Protein AF-X1EUZ0-F1 (afdb_monomer)

Structure (mmCIF, N/CA/C/O backbone):
data_AF-X1EUZ0-F1
#
_entry.id   AF-X1EUZ0-F1
#
loop_
_atom_site.group_PDB
_atom_site.id
_atom_site.type_symbol
_atom_site.label_atom_id
_atom_site.label_alt_id
_atom_site.label_comp_id
_atom_site.label_asym_id
_atom_site.label_entity_id
_atom_site.label_seq_id
_atom_site.pdbx_PDB_ins_code
_atom_site.Cartn_x
_atom_site.Cartn_y
_atom_site.Cartn_z
_atom_site.occupancy
_atom_site.B_iso_or_equiv
_atom_site.auth_seq_id
_atom_site.auth_comp_id
_atom_site.auth_asym_id
_atom_site.auth_atom_id
_atom_site.pdbx_PDB_model_num
ATOM 1 N N . MET A 1 1 ? 13.059 8.286 -13.425 1.00 65.38 1 MET A N 1
ATOM 2 C CA . MET A 1 1 ? 13.993 7.715 -14.432 1.00 65.38 1 MET A CA 1
ATOM 3 C C . MET A 1 1 ? 13.154 6.991 -15.482 1.00 65.38 1 MET A C 1
ATOM 5 O O . MET A 1 1 ? 12.113 6.478 -15.102 1.00 65.38 1 MET A O 1
ATOM 9 N N . PHE A 1 2 ? 13.537 6.974 -16.763 1.00 78.00 2 PHE A N 1
ATOM 10 C CA . PHE A 1 2 ? 12.752 6.352 -17.847 1.00 78.00 2 PHE A CA 1
ATOM 11 C C . PHE A 1 2 ? 13.584 5.292 -18.583 1.00 78.00 2 PHE A C 1
ATOM 13 O O . PHE A 1 2 ? 14.8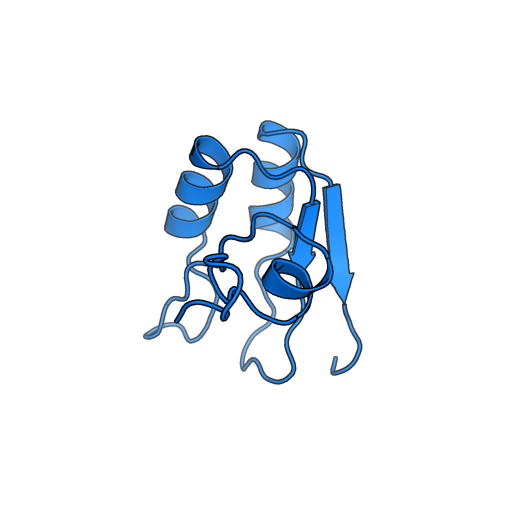00 5.443 -18.715 1.00 78.00 2 PHE A O 1
ATOM 20 N N . ALA A 1 3 ? 12.949 4.212 -19.041 1.00 76.00 3 ALA A N 1
ATOM 21 C CA . ALA A 1 3 ? 13.586 3.176 -19.851 1.00 76.00 3 ALA A CA 1
ATOM 22 C C . ALA A 1 3 ? 13.826 3.661 -21.289 1.00 76.00 3 ALA A C 1
ATOM 24 O O . ALA A 1 3 ? 13.211 4.625 -21.740 1.00 76.00 3 ALA A O 1
ATOM 25 N N . LYS A 1 4 ? 14.659 2.946 -22.064 1.00 74.19 4 LYS A N 1
ATOM 26 C CA . LYS A 1 4 ? 14.840 3.233 -23.506 1.00 74.19 4 LYS A CA 1
ATOM 27 C C . LYS A 1 4 ? 13.530 3.168 -24.305 1.00 74.19 4 LYS A C 1
ATOM 29 O O . LYS A 1 4 ? 13.442 3.782 -25.358 1.00 74.19 4 LYS A O 1
ATOM 34 N N . SER A 1 5 ? 12.532 2.440 -23.803 1.00 75.38 5 SER A N 1
ATOM 35 C CA . SER A 1 5 ? 11.181 2.369 -24.365 1.00 75.38 5 SER A CA 1
ATOM 36 C C . SER A 1 5 ? 10.319 3.609 -24.088 1.00 75.38 5 SER A C 1
ATOM 38 O O . SER A 1 5 ? 9.215 3.687 -24.610 1.00 75.38 5 SER A O 1
ATOM 40 N N . GLY A 1 6 ? 10.777 4.554 -23.258 1.00 79.25 6 GLY A N 1
ATOM 41 C CA . GLY A 1 6 ? 10.015 5.737 -22.843 1.00 79.25 6 GLY A CA 1
ATOM 42 C C . GLY A 1 6 ? 9.118 5.527 -21.617 1.00 79.25 6 GLY A C 1
ATOM 43 O O . GLY A 1 6 ? 8.565 6.496 -21.111 1.00 79.25 6 GLY A O 1
ATOM 44 N N . MET A 1 7 ? 9.002 4.300 -21.092 1.00 77.00 7 MET A N 1
ATOM 45 C CA . MET A 1 7 ? 8.225 4.022 -19.874 1.00 77.00 7 MET A CA 1
ATOM 46 C C . MET A 1 7 ? 8.944 4.490 -18.606 1.00 77.00 7 MET A C 1
ATOM 48 O O . MET A 1 7 ? 10.166 4.348 -18.488 1.00 77.00 7 MET A O 1
ATOM 52 N N . GLN A 1 8 ? 8.186 5.007 -17.636 1.00 80.25 8 GLN A N 1
ATOM 53 C CA . GLN A 1 8 ? 8.721 5.389 -16.331 1.00 80.25 8 GLN A CA 1
ATOM 54 C C . GLN A 1 8 ? 9.206 4.159 -15.554 1.00 80.25 8 GLN A C 1
ATOM 56 O O . GLN A 1 8 ? 8.590 3.091 -15.567 1.00 80.25 8 GLN A O 1
ATOM 61 N N . ILE A 1 9 ? 10.352 4.305 -14.890 1.00 76.00 9 ILE A N 1
ATOM 62 C CA . ILE A 1 9 ? 10.939 3.262 -14.056 1.00 76.00 9 ILE A CA 1
ATOM 63 C C . ILE A 1 9 ? 10.370 3.358 -12.646 1.00 76.00 9 ILE A C 1
ATOM 65 O O . ILE A 1 9 ? 10.940 4.034 -11.795 1.00 76.00 9 ILE A O 1
ATOM 69 N N . ASN A 1 10 ? 9.266 2.640 -12.426 1.00 82.31 10 ASN A N 1
ATOM 70 C CA . ASN A 1 10 ? 8.639 2.421 -11.118 1.00 82.31 10 ASN A CA 1
ATOM 71 C C . ASN A 1 10 ? 8.957 0.994 -10.625 1.00 82.31 10 ASN A C 1
ATOM 73 O O . ASN A 1 10 ? 8.083 0.183 -10.328 1.00 82.31 10 ASN A O 1
ATOM 77 N N . GLY A 1 11 ? 10.246 0.646 -10.623 1.00 82.31 11 GLY A N 1
ATOM 78 C CA . GLY A 1 11 ? 10.721 -0.709 -10.333 1.00 82.31 11 GLY A CA 1
ATOM 79 C C . GLY A 1 11 ? 10.496 -1.707 -11.477 1.00 82.31 11 GLY A C 1
ATOM 80 O O . GLY A 1 11 ? 10.084 -1.359 -12.586 1.00 82.31 11 GLY A O 1
ATOM 81 N N . THR A 1 12 ? 10.803 -2.980 -11.215 1.00 83.31 12 THR A N 1
ATOM 82 C CA . THR A 1 12 ? 10.696 -4.060 -12.211 1.00 83.31 12 THR A CA 1
ATOM 83 C C . THR A 1 12 ? 9.248 -4.344 -12.592 1.00 83.31 12 THR A C 1
ATOM 85 O O . THR A 1 12 ? 8.957 -4.532 -13.769 1.00 83.31 12 THR A O 1
ATOM 88 N N . ALA A 1 13 ? 8.331 -4.318 -11.625 1.00 84.00 13 ALA A N 1
ATOM 89 C CA . ALA A 1 13 ? 6.901 -4.476 -11.862 1.00 84.00 13 ALA A CA 1
ATOM 90 C C . ALA A 1 13 ? 6.370 -3.415 -12.846 1.00 84.00 13 ALA A C 1
ATOM 92 O O . ALA A 1 13 ? 5.675 -3.763 -13.797 1.00 84.00 13 ALA A O 1
ATOM 93 N N . GLY A 1 14 ? 6.796 -2.156 -12.707 1.00 84.75 14 GLY A N 1
ATOM 94 C CA . GLY A 1 14 ? 6.396 -1.094 -13.625 1.00 84.75 14 GLY A CA 1
ATOM 95 C C . GLY A 1 14 ? 6.974 -1.293 -15.024 1.00 84.75 14 GLY A C 1
ATOM 96 O O . GLY A 1 14 ? 6.259 -1.566 -15.982 1.00 84.75 14 GLY A O 1
ATOM 97 N N . THR A 1 15 ? 8.299 -1.228 -15.163 1.00 82.75 15 THR A N 1
ATOM 98 C CA . THR A 1 15 ? 8.936 -1.206 -16.492 1.00 82.75 15 THR A CA 1
ATOM 99 C C . THR A 1 15 ? 8.912 -2.546 -17.224 1.00 82.75 15 THR A C 1
ATOM 101 O O . THR A 1 15 ? 8.851 -2.562 -18.451 1.00 82.75 15 THR A O 1
ATOM 104 N N . VAL A 1 16 ? 9.006 -3.672 -16.509 1.00 85.62 16 VAL A N 1
ATOM 105 C CA . VAL A 1 16 ? 9.100 -5.006 -17.133 1.00 85.62 16 VAL A CA 1
ATOM 106 C C . VAL A 1 16 ? 7.720 -5.611 -17.356 1.00 85.62 16 VAL A C 1
ATOM 108 O O . VAL A 1 16 ? 7.525 -6.306 -18.350 1.00 85.62 16 VAL A O 1
ATOM 111 N N . ARG A 1 17 ? 6.766 -5.378 -16.446 1.00 86.31 17 ARG A N 1
ATOM 112 C CA . ARG A 1 17 ? 5.403 -5.925 -16.564 1.00 86.31 17 ARG A CA 1
ATOM 113 C C . ARG A 1 17 ? 4.373 -4.917 -17.069 1.00 86.31 17 ARG A C 1
ATOM 115 O O . ARG A 1 17 ? 3.242 -5.322 -17.302 1.00 86.31 17 ARG A O 1
ATOM 122 N N . GLY A 1 18 ? 4.765 -3.662 -17.297 1.00 87.38 18 GLY A N 1
ATOM 123 C CA . GLY A 1 18 ? 3.881 -2.624 -17.830 1.00 87.38 18 GLY A CA 1
ATOM 124 C C . GLY A 1 18 ? 2.807 -2.184 -16.838 1.00 87.38 18 GLY A C 1
ATOM 125 O O . GLY A 1 18 ? 1.739 -1.764 -17.267 1.00 87.38 18 GLY A O 1
ATOM 126 N N . LEU A 1 19 ? 3.061 -2.332 -15.534 1.00 89.69 19 LEU A N 1
ATOM 127 C CA . LEU A 1 19 ? 2.122 -1.912 -14.498 1.00 89.69 19 LEU A CA 1
ATOM 128 C C . LEU A 1 19 ? 2.264 -0.413 -14.227 1.00 89.69 19 LEU A C 1
ATOM 130 O O . LEU A 1 19 ? 3.376 0.114 -14.141 1.00 89.69 19 LEU A O 1
ATOM 134 N N . GLU A 1 20 ? 1.136 0.260 -14.044 1.00 90.12 20 GLU A N 1
ATOM 135 C CA . GLU A 1 20 ? 1.115 1.597 -13.466 1.00 90.12 20 GLU A CA 1
ATOM 136 C C . GLU A 1 20 ? 1.251 1.466 -11.947 1.00 90.12 20 GLU A C 1
ATOM 138 O O . GLU A 1 20 ? 0.555 0.669 -11.319 1.00 90.12 20 GLU A O 1
ATOM 143 N N . ILE A 1 21 ? 2.219 2.171 -11.364 1.00 91.25 21 ILE A N 1
ATOM 144 C CA . ILE A 1 21 ? 2.599 1.992 -9.961 1.00 91.25 21 ILE A CA 1
ATOM 145 C C . ILE A 1 21 ? 2.776 3.352 -9.319 1.00 91.25 21 ILE A C 1
ATOM 147 O O . ILE A 1 21 ? 3.601 4.141 -9.779 1.00 91.25 21 ILE A O 1
ATOM 151 N N . GLU A 1 22 ? 2.083 3.536 -8.204 1.00 92.44 22 GLU A N 1
ATOM 152 C CA . GLU A 1 22 ? 2.302 4.603 -7.240 1.00 92.44 22 GLU A CA 1
ATOM 153 C C . GLU A 1 22 ? 2.890 4.027 -5.947 1.00 92.44 22 GLU A C 1
ATOM 155 O O . GLU A 1 22 ? 2.612 2.887 -5.566 1.00 92.44 22 GLU A O 1
ATOM 160 N N . TYR A 1 23 ? 3.740 4.807 -5.280 1.00 91.06 23 TYR A N 1
ATOM 161 C CA . TYR A 1 23 ? 4.400 4.395 -4.039 1.00 91.06 23 TYR A CA 1
ATOM 162 C C . TYR A 1 23 ? 3.649 4.913 -2.813 1.00 91.06 23 TYR A C 1
ATOM 164 O O . TYR A 1 23 ? 3.039 5.982 -2.850 1.00 91.06 23 TYR A O 1
ATOM 172 N N . PHE A 1 24 ? 3.745 4.182 -1.700 1.00 90.88 24 PHE A N 1
ATOM 173 C CA . PHE A 1 24 ? 3.191 4.642 -0.429 1.00 90.88 24 PHE A CA 1
ATOM 174 C C . PHE A 1 24 ? 3.778 5.992 -0.019 1.00 90.88 24 PHE A C 1
ATOM 176 O O . PHE A 1 24 ? 4.973 6.251 -0.188 1.00 90.88 24 PHE A O 1
ATOM 183 N N . LYS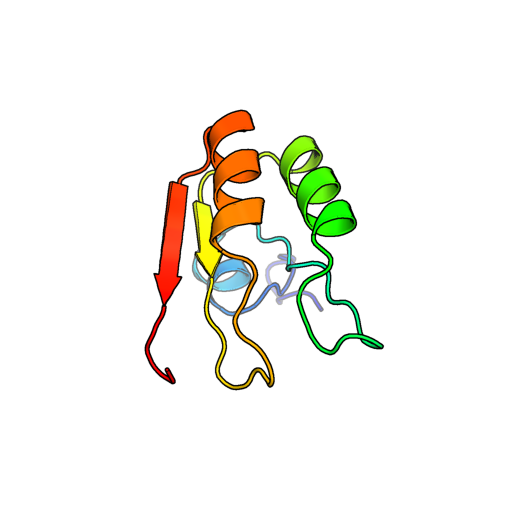 A 1 25 ? 2.928 6.838 0.568 1.00 93.81 25 LYS A N 1
ATOM 184 C CA . LYS A 1 25 ? 3.383 8.037 1.268 1.00 93.81 25 LYS A CA 1
ATOM 185 C C . LYS A 1 25 ? 4.016 7.605 2.588 1.00 93.81 25 LYS A C 1
ATOM 187 O O . LYS A 1 25 ? 3.461 6.778 3.310 1.00 93.81 25 LYS A O 1
ATOM 192 N N . PHE A 1 26 ? 5.209 8.119 2.861 1.00 93.56 26 PHE A N 1
ATOM 193 C CA . PHE A 1 26 ? 6.004 7.741 4.024 1.00 93.56 26 PHE A CA 1
ATOM 194 C C . PHE A 1 26 ? 6.217 8.954 4.920 1.00 93.56 26 PHE A C 1
ATOM 196 O O . PHE A 1 26 ? 6.714 9.986 4.463 1.00 93.56 26 PHE A O 1
ATOM 203 N N . ASP A 1 27 ? 5.875 8.795 6.189 1.00 94.75 27 ASP A N 1
ATOM 204 C CA . ASP A 1 27 ? 6.138 9.750 7.249 1.00 94.75 27 ASP A CA 1
ATOM 205 C C . ASP A 1 27 ? 7.548 9.507 7.803 1.00 94.75 27 ASP A C 1
ATOM 207 O O . ASP A 1 27 ? 7.826 8.507 8.471 1.00 94.75 27 ASP A O 1
ATOM 211 N N . GLN A 1 28 ? 8.454 10.433 7.494 1.00 94.12 28 GLN A N 1
ATOM 212 C CA . GLN A 1 28 ? 9.854 10.368 7.916 1.00 94.12 28 GLN A CA 1
ATOM 213 C C . GLN A 1 28 ? 10.039 10.620 9.416 1.00 94.12 28 GLN A C 1
ATOM 215 O O . GLN A 1 28 ? 11.009 10.133 9.989 1.00 94.12 28 GLN A O 1
ATOM 220 N N . GLU A 1 29 ? 9.144 11.373 10.059 1.00 94.75 29 GLU A N 1
ATOM 221 C CA . GLU A 1 29 ? 9.249 11.668 11.490 1.00 94.75 29 GLU A CA 1
ATOM 222 C C . GLU A 1 29 ? 8.814 10.457 12.314 1.00 94.75 29 GLU A C 1
ATOM 224 O O . GLU A 1 29 ? 9.511 10.046 13.243 1.00 94.75 29 GLU A O 1
ATOM 229 N N . ASN A 1 30 ? 7.697 9.838 11.925 1.00 93.50 30 ASN A N 1
ATOM 230 C CA . ASN A 1 30 ? 7.166 8.646 12.586 1.00 93.50 30 ASN A CA 1
ATOM 231 C C . ASN A 1 30 ? 7.791 7.335 12.077 1.00 93.50 30 ASN A C 1
ATOM 233 O O . ASN A 1 30 ? 7.527 6.269 12.638 1.00 93.50 30 ASN A O 1
ATOM 237 N N . MET A 1 31 ? 8.636 7.401 11.040 1.00 93.94 31 MET A N 1
ATOM 238 C CA . MET A 1 31 ? 9.298 6.254 10.405 1.00 93.94 31 MET A CA 1
ATOM 239 C C . MET A 1 31 ? 8.305 5.148 10.004 1.00 93.94 31 MET A C 1
ATOM 241 O O . MET A 1 31 ? 8.580 3.954 10.162 1.00 93.94 31 MET A O 1
ATOM 245 N N . ASN A 1 32 ? 7.131 5.550 9.512 1.00 94.44 32 ASN A N 1
ATOM 246 C CA . ASN A 1 32 ? 6.038 4.659 9.122 1.00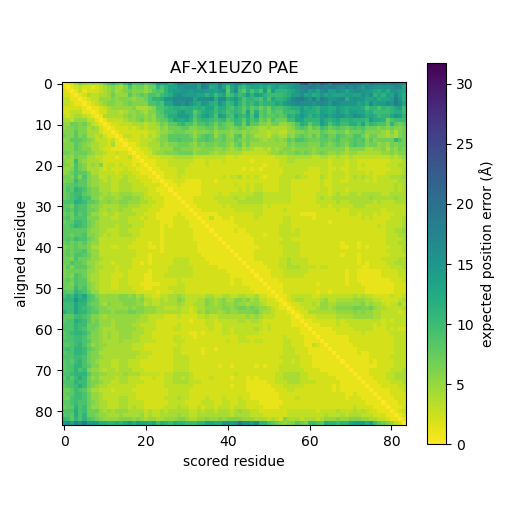 94.44 32 ASN A CA 1
ATOM 247 C C . ASN A 1 32 ? 5.253 5.243 7.932 1.00 94.44 32 ASN A C 1
ATOM 249 O O . ASN A 1 32 ? 5.599 6.294 7.401 1.00 94.44 32 ASN A O 1
ATOM 253 N N . LEU A 1 33 ? 4.215 4.550 7.467 1.00 94.44 33 LEU A N 1
ATOM 254 C CA . LEU A 1 33 ? 3.361 5.031 6.383 1.00 94.44 33 LEU A CA 1
ATOM 255 C C . LEU A 1 33 ? 2.495 6.207 6.846 1.00 94.44 33 LEU A C 1
ATOM 257 O O . LEU A 1 33 ? 1.876 6.146 7.908 1.00 94.44 33 LEU A O 1
ATOM 261 N N . ASP A 1 34 ? 2.419 7.236 6.006 1.00 95.31 34 ASP A N 1
ATOM 262 C CA . ASP A 1 34 ? 1.472 8.340 6.154 1.00 95.31 34 ASP A CA 1
ATOM 263 C C . ASP A 1 34 ? 0.084 7.846 5.731 1.00 95.31 34 ASP A C 1
ATOM 265 O O . ASP A 1 34 ? -0.178 7.601 4.548 1.00 95.31 34 ASP A O 1
ATOM 269 N N . ILE A 1 35 ? -0.784 7.644 6.723 1.00 94.88 35 ILE A N 1
ATOM 270 C CA . ILE A 1 35 ? -2.113 7.065 6.525 1.00 94.88 35 ILE A CA 1
ATOM 271 C C . ILE A 1 35 ? -2.990 7.997 5.689 1.00 94.88 35 ILE A C 1
ATOM 273 O O . ILE A 1 35 ? -3.635 7.538 4.745 1.00 94.88 35 ILE A O 1
ATOM 277 N N . ASP A 1 36 ? -2.993 9.290 6.008 1.00 95.38 36 ASP A N 1
ATOM 278 C CA . ASP A 1 36 ? -3.870 10.270 5.370 1.00 95.38 36 ASP A CA 1
ATOM 279 C C . ASP A 1 36 ? -3.414 10.546 3.936 1.00 95.38 36 ASP A C 1
ATOM 281 O O . ASP A 1 36 ? -4.2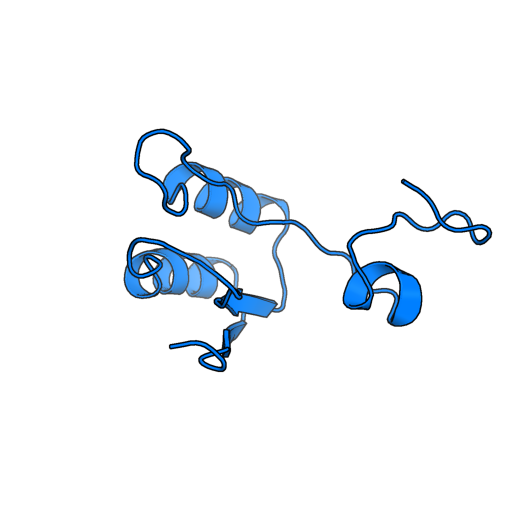15 10.462 3.000 1.00 95.38 36 ASP A O 1
ATOM 285 N N . GLY A 1 37 ? -2.112 10.772 3.740 1.00 95.38 37 GLY A N 1
ATOM 286 C CA . GLY A 1 37 ? -1.547 10.992 2.412 1.00 95.38 37 GLY A CA 1
ATOM 287 C C . GLY A 1 37 ? -1.693 9.772 1.503 1.00 95.38 37 GLY A C 1
ATOM 288 O O . GLY A 1 37 ? -1.919 9.909 0.296 1.00 95.38 37 GLY A O 1
ATOM 289 N N . PHE A 1 38 ? -1.598 8.555 2.050 1.00 94.56 38 PHE A N 1
ATOM 290 C CA . PHE A 1 38 ? -1.830 7.353 1.255 1.00 94.56 38 PHE A CA 1
ATOM 291 C C . PHE A 1 38 ? -3.323 7.112 0.980 1.00 94.56 38 PHE A C 1
ATOM 293 O O . PHE A 1 38 ? -3.670 6.644 -0.105 1.00 94.56 38 PHE A O 1
ATOM 300 N N . ALA A 1 39 ? -4.219 7.485 1.897 1.00 94.75 39 ALA A N 1
ATOM 301 C CA . ALA A 1 39 ? -5.658 7.423 1.662 1.00 94.75 39 ALA A CA 1
ATOM 302 C C . ALA A 1 39 ? -6.113 8.373 0.542 1.00 94.75 39 ALA A C 1
ATOM 304 O O . ALA A 1 39 ? -6.935 7.991 -0.293 1.00 94.75 39 ALA A O 1
ATOM 305 N N . GLU A 1 40 ? -5.566 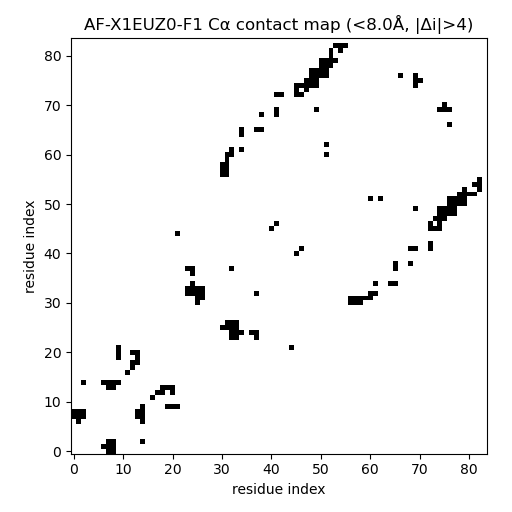9.589 0.491 1.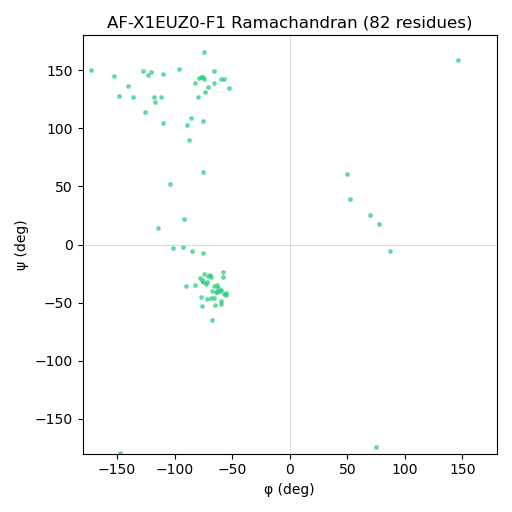00 96.25 40 GLU A N 1
ATOM 306 C CA . GLU A 1 40 ? -5.784 10.530 -0.613 1.00 96.25 40 GLU A CA 1
ATOM 307 C C . GLU A 1 40 ? -5.300 9.933 -1.941 1.00 96.25 40 GLU A C 1
ATOM 309 O O . GLU A 1 40 ? -6.088 9.807 -2.883 1.00 96.25 40 GLU A O 1
ATOM 314 N N . LEU A 1 41 ? -4.058 9.432 -1.971 1.00 95.25 41 LEU A N 1
ATOM 315 C CA . LEU A 1 41 ? -3.479 8.788 -3.152 1.00 95.25 41 LEU A CA 1
ATOM 316 C C . LEU A 1 41 ? -4.338 7.624 -3.664 1.00 95.25 41 LEU A C 1
ATOM 318 O O . LEU A 1 41 ? -4.559 7.508 -4.864 1.00 95.25 41 LEU A O 1
ATOM 322 N N . MET A 1 42 ? -4.852 6.769 -2.776 1.00 94.62 42 MET A N 1
ATOM 323 C CA . MET A 1 42 ? -5.724 5.654 -3.162 1.00 94.62 42 MET A CA 1
ATOM 324 C C . MET A 1 42 ? -7.007 6.114 -3.852 1.00 94.62 42 MET A C 1
ATOM 326 O O . MET A 1 42 ? -7.444 5.479 -4.811 1.00 94.62 42 MET A O 1
ATOM 330 N N . ARG A 1 43 ? -7.627 7.200 -3.379 1.00 94.75 43 ARG A N 1
ATOM 331 C CA . ARG A 1 43 ? -8.879 7.719 -3.955 1.00 94.75 43 ARG A CA 1
ATOM 332 C C . ARG A 1 43 ? -8.662 8.377 -5.315 1.00 94.75 43 ARG A C 1
ATOM 334 O O . ARG A 1 43 ? -9.552 8.303 -6.165 1.00 94.75 43 ARG A O 1
ATOM 341 N N . GLU A 1 44 ? -7.498 8.987 -5.521 1.00 95.81 44 GLU A N 1
ATOM 342 C CA . GLU A 1 44 ? -7.104 9.586 -6.797 1.00 95.81 44 GLU A CA 1
ATOM 343 C C . GLU A 1 44 ? -6.682 8.527 -7.818 1.00 95.81 44 GLU A C 1
ATOM 345 O O . GLU A 1 44 ? -7.228 8.478 -8.920 1.00 95.81 44 GLU A O 1
ATOM 350 N N . PHE A 1 45 ? -5.748 7.656 -7.430 1.00 96.00 45 PHE A N 1
ATOM 351 C CA . PHE A 1 45 ? -5.140 6.652 -8.300 1.00 96.00 45 PHE A CA 1
ATOM 352 C C . PHE A 1 45 ? -6.061 5.456 -8.573 1.00 96.00 45 PHE A C 1
ATOM 354 O O . PHE A 1 45 ? -6.000 4.870 -9.649 1.00 96.00 45 PHE A O 1
ATOM 361 N N . LYS A 1 46 ? -6.941 5.108 -7.621 1.00 95.88 46 LYS A N 1
ATOM 362 C CA . LYS A 1 46 ? -7.877 3.968 -7.689 1.00 95.88 46 LYS A CA 1
ATOM 363 C C . LYS A 1 46 ? -7.187 2.653 -8.089 1.00 95.88 46 LYS A C 1
ATOM 365 O O . LYS A 1 46 ? -7.523 2.071 -9.121 1.00 95.88 46 LYS A O 1
ATOM 370 N N . PRO A 1 47 ? -6.217 2.176 -7.287 1.00 95.94 47 PRO A N 1
ATOM 371 C CA . PRO A 1 47 ? -5.458 0.977 -7.617 1.00 95.94 47 PRO A CA 1
ATOM 372 C C . PRO A 1 47 ? -6.337 -0.279 -7.622 1.00 95.94 47 PRO A C 1
ATOM 374 O O . PRO A 1 47 ? -7.246 -0.417 -6.808 1.00 95.94 47 PRO A O 1
ATOM 377 N N . GLU A 1 48 ? -5.994 -1.256 -8.461 1.00 96.81 48 GLU A N 1
ATOM 378 C CA . GLU A 1 48 ? -6.582 -2.604 -8.389 1.00 96.81 48 GLU A CA 1
ATOM 379 C C . GLU A 1 48 ? -5.964 -3.445 -7.256 1.00 96.81 48 GLU A C 1
ATOM 381 O O . GLU A 1 48 ? -6.615 -4.330 -6.697 1.00 96.81 48 GLU A O 1
ATOM 386 N N . LEU A 1 49 ? -4.702 -3.169 -6.908 1.00 95.44 49 LEU A N 1
ATOM 387 C CA . LEU A 1 49 ? -3.922 -3.911 -5.920 1.00 95.44 49 LEU A CA 1
ATOM 388 C C . LEU A 1 49 ? -3.068 -2.971 -5.069 1.00 95.44 49 LEU A C 1
ATOM 390 O O . LEU A 1 49 ? -2.363 -2.105 -5.583 1.00 95.44 49 LEU A O 1
ATOM 394 N N . ILE A 1 50 ? -3.058 -3.235 -3.767 1.00 95.69 50 ILE A N 1
ATOM 395 C CA . ILE A 1 50 ? -2.163 -2.640 -2.782 1.00 95.69 50 ILE A CA 1
ATOM 396 C C . ILE A 1 50 ? -1.310 -3.757 -2.192 1.00 95.69 50 ILE A C 1
ATOM 398 O O . ILE A 1 50 ? -1.840 -4.726 -1.645 1.00 95.69 50 ILE A O 1
ATOM 402 N N . LEU A 1 51 ? 0.010 -3.618 -2.297 1.00 94.38 51 LEU A N 1
ATOM 403 C CA . LEU A 1 51 ? 0.966 -4.586 -1.770 1.00 94.38 51 LEU A CA 1
ATOM 404 C C . LEU A 1 51 ? 1.711 -3.986 -0.579 1.00 94.38 51 LEU A C 1
ATOM 406 O O . LEU A 1 51 ? 2.609 -3.165 -0.745 1.00 94.38 51 LEU A O 1
ATOM 410 N N . PHE A 1 52 ? 1.343 -4.416 0.623 1.00 94.31 52 PHE A N 1
ATOM 411 C CA . PHE A 1 52 ? 2.124 -4.152 1.824 1.00 94.31 52 PHE A CA 1
ATOM 412 C C . PHE A 1 52 ? 3.327 -5.080 1.879 1.00 94.31 52 PHE A C 1
ATOM 414 O O . PHE A 1 52 ? 3.227 -6.247 1.520 1.00 94.31 52 PHE A O 1
ATOM 421 N N . GLY A 1 53 ? 4.443 -4.571 2.381 1.00 91.06 53 GLY A N 1
ATOM 422 C CA . GLY A 1 53 ? 5.670 -5.336 2.545 1.00 91.06 53 GLY A CA 1
ATOM 423 C C . GLY A 1 53 ? 6.871 -4.436 2.319 1.00 91.06 53 GLY A C 1
ATOM 424 O O . GLY A 1 53 ? 6.765 -3.369 1.715 1.00 91.06 53 GLY A O 1
ATOM 425 N N . GLY A 1 54 ? 8.015 -4.839 2.843 1.00 88.75 54 GLY A N 1
ATOM 426 C CA . GLY A 1 54 ? 9.247 -4.084 2.699 1.00 88.75 54 GLY A CA 1
ATOM 427 C C . GLY A 1 54 ? 10.413 -4.886 3.237 1.00 88.75 54 GLY A C 1
ATOM 428 O O . GLY A 1 54 ? 10.249 -5.698 4.143 1.00 88.75 54 GLY A O 1
ATOM 429 N N . SER A 1 55 ? 11.600 -4.667 2.676 1.00 88.81 55 SER A N 1
ATOM 430 C CA . SER A 1 55 ? 12.802 -5.338 3.177 1.00 88.81 55 SER A CA 1
ATOM 431 C C . SER A 1 55 ? 13.217 -4.855 4.560 1.00 88.81 55 SER A C 1
ATOM 433 O O . SER A 1 55 ? 13.846 -5.600 5.303 1.00 88.81 55 SER A O 1
ATOM 435 N N . VAL A 1 56 ? 12.891 -3.604 4.891 1.00 85.56 56 VAL A N 1
ATOM 436 C CA . VAL A 1 56 ? 13.238 -2.959 6.157 1.00 85.56 56 VAL A CA 1
ATOM 437 C C . VAL A 1 56 ? 12.142 -1.958 6.514 1.00 85.56 56 VAL A C 1
ATOM 439 O O . VAL A 1 56 ? 11.821 -1.089 5.706 1.00 85.56 56 VAL A O 1
ATOM 442 N N . PHE A 1 57 ? 11.606 -2.057 7.728 1.00 89.88 57 PHE A N 1
ATOM 443 C CA . PHE A 1 57 ? 10.735 -1.063 8.355 1.00 89.88 57 PHE A CA 1
AT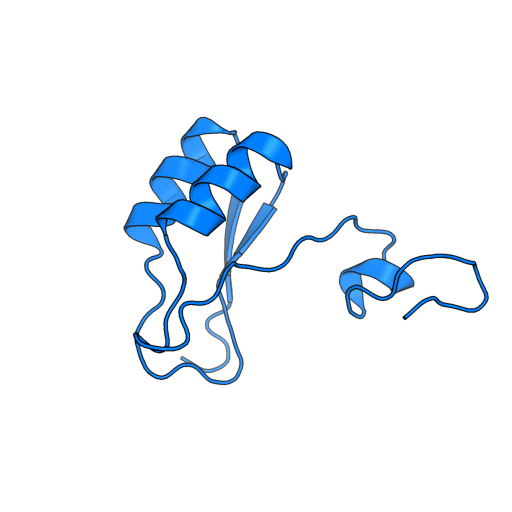OM 444 C C . PHE A 1 57 ? 10.890 -1.164 9.878 1.00 89.88 57 PHE A C 1
ATOM 446 O O . PHE A 1 57 ? 11.122 -2.249 10.408 1.00 89.88 57 PHE A O 1
ATOM 453 N N . LEU A 1 58 ? 10.816 -0.034 10.586 1.00 92.38 58 LEU A N 1
ATOM 454 C CA . LEU A 1 58 ? 11.052 0.001 12.036 1.00 92.38 58 LEU A CA 1
ATOM 455 C C . LEU A 1 58 ? 9.806 -0.399 12.836 1.00 92.38 58 LEU A C 1
ATOM 457 O O . LEU A 1 58 ? 9.913 -1.038 13.882 1.00 92.38 58 LEU A O 1
ATOM 461 N N . PHE A 1 59 ? 8.632 -0.026 12.329 1.00 93.25 59 PHE A N 1
ATOM 462 C CA . PHE A 1 59 ? 7.347 -0.248 12.977 1.00 93.25 59 PHE A CA 1
ATOM 463 C C . PHE A 1 59 ? 6.371 -0.938 12.026 1.00 93.25 59 PHE A C 1
ATOM 465 O O . PHE A 1 59 ? 6.447 -0.709 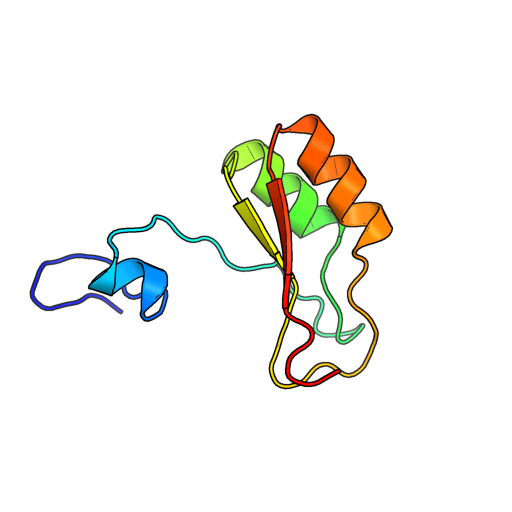10.818 1.00 93.25 59 PHE A O 1
ATOM 472 N N . PRO A 1 60 ? 5.440 -1.759 12.543 1.00 91.75 60 PRO A N 1
ATOM 473 C CA . PRO A 1 60 ? 4.443 -2.417 11.710 1.00 91.75 60 PRO A CA 1
ATOM 474 C C . PRO A 1 60 ? 3.696 -1.415 10.825 1.00 91.75 60 PRO A C 1
ATOM 476 O O . PRO A 1 60 ? 3.258 -0.364 11.300 1.00 91.75 60 PRO A O 1
ATOM 479 N N . HIS A 1 61 ? 3.525 -1.758 9.548 1.00 92.56 61 HIS A N 1
ATOM 480 C CA . HIS A 1 61 ? 2.673 -0.980 8.653 1.00 92.56 61 HIS A CA 1
ATOM 481 C C . HIS A 1 61 ? 1.226 -0.937 9.193 1.00 92.56 61 HIS A C 1
ATOM 483 O O . HIS A 1 61 ? 0.736 -1.967 9.673 1.00 92.56 61 HIS A O 1
ATOM 489 N N . PRO A 1 62 ? 0.510 0.198 9.065 1.00 93.81 62 PRO A N 1
ATOM 490 C CA . PRO A 1 62 ? -0.890 0.353 9.476 1.00 93.81 62 PRO A CA 1
ATOM 491 C C . PRO A 1 62 ? -1.850 -0.342 8.490 1.00 93.81 62 PRO A C 1
ATOM 493 O O . PRO A 1 62 ? -2.650 0.277 7.789 1.00 93.81 62 PRO A O 1
ATOM 496 N N . VAL A 1 63 ? -1.724 -1.670 8.374 1.00 94.12 63 VAL A N 1
ATOM 497 C CA . VAL A 1 63 ? -2.464 -2.483 7.396 1.00 94.12 63 VAL A CA 1
ATOM 498 C C . VAL A 1 63 ? -3.963 -2.403 7.648 1.00 94.12 63 VAL A C 1
ATOM 500 O O . VAL A 1 63 ? -4.730 -2.386 6.691 1.00 94.12 63 VAL A O 1
ATOM 503 N N . LYS A 1 64 ? -4.403 -2.359 8.909 1.00 94.06 64 LYS A N 1
ATOM 504 C CA . LYS A 1 64 ? -5.828 -2.357 9.250 1.00 94.06 64 LYS A CA 1
ATOM 505 C C . LYS A 1 64 ? -6.506 -1.091 8.733 1.00 94.06 64 LYS A C 1
ATOM 507 O O . LYS A 1 64 ? -7.492 -1.193 8.010 1.00 94.06 64 LYS A O 1
ATOM 512 N N . GLU A 1 65 ? -5.941 0.058 9.073 1.00 94.19 65 GLU A N 1
ATOM 513 C CA . GLU A 1 65 ? -6.428 1.387 8.720 1.00 94.19 65 GLU A CA 1
ATOM 514 C C . GLU A 1 65 ? -6.472 1.542 7.197 1.00 94.19 65 GLU A C 1
ATOM 516 O O . GLU A 1 65 ? -7.498 1.885 6.613 1.00 94.19 65 GLU A O 1
ATOM 521 N N . LEU A 1 66 ? -5.383 1.181 6.521 1.00 94.06 66 LEU A N 1
ATOM 522 C CA . LEU A 1 66 ? -5.280 1.332 5.073 1.00 94.06 66 LEU A CA 1
ATOM 523 C C . LEU A 1 66 ? -6.094 0.289 4.296 1.00 94.06 66 LEU A C 1
ATOM 525 O O . LEU A 1 66 ? -6.531 0.561 3.180 1.00 94.06 66 LEU A O 1
ATOM 529 N N . SER A 1 67 ? -6.356 -0.886 4.876 1.00 94.94 67 SER A N 1
ATOM 530 C CA . SER A 1 67 ? -7.249 -1.883 4.271 1.00 94.94 67 SER A CA 1
ATOM 531 C C . SER A 1 67 ? -8.710 -1.445 4.278 1.00 94.94 67 SER A C 1
ATOM 533 O O . SER A 1 67 ? -9.487 -1.923 3.454 1.00 94.94 67 SER A O 1
ATOM 535 N N . GLU A 1 68 ? -9.118 -0.581 5.206 1.00 95.44 68 GLU A N 1
ATOM 536 C CA . GLU A 1 68 ? -10.459 0.005 5.191 1.00 95.44 68 GLU A CA 1
ATOM 537 C C . GLU A 1 68 ? -10.599 0.964 4.005 1.00 95.44 68 GLU A C 1
ATOM 539 O O . GLU A 1 68 ? -11.527 0.804 3.216 1.00 95.44 68 GLU A O 1
ATOM 544 N N . VAL A 1 69 ? -9.610 1.835 3.781 1.00 94.69 69 VAL A N 1
ATOM 545 C CA . VAL A 1 69 ? -9.577 2.727 2.609 1.00 94.69 69 VAL A CA 1
ATOM 546 C C . VAL A 1 69 ? -9.494 1.943 1.298 1.00 94.69 69 VAL A C 1
ATOM 548 O O . VAL A 1 69 ? -10.209 2.245 0.345 1.00 94.69 69 VAL A O 1
ATOM 551 N N . ALA A 1 70 ? -8.687 0.881 1.251 1.00 95.25 70 ALA A N 1
ATOM 552 C CA . ALA A 1 70 ? -8.595 -0.003 0.090 1.00 95.25 70 ALA A CA 1
ATOM 553 C C . ALA A 1 70 ? -9.966 -0.574 -0.313 1.00 95.25 70 ALA A C 1
ATOM 555 O O . ALA A 1 70 ? -10.310 -0.609 -1.494 1.00 95.25 70 ALA A O 1
ATOM 556 N N . LYS A 1 71 ? -10.782 -0.973 0.673 1.00 95.81 71 LYS A N 1
ATOM 557 C CA . LYS A 1 71 ? -12.147 -1.462 0.432 1.00 95.81 71 LYS A CA 1
ATOM 558 C C . LYS A 1 71 ? -13.063 -0.369 -0.116 1.00 95.81 71 LYS A C 1
ATOM 560 O O . LYS A 1 71 ? -13.900 -0.687 -0.955 1.00 95.81 71 LYS A O 1
ATOM 565 N N . GLU A 1 72 ? -12.907 0.885 0.317 1.00 94.88 72 GLU A N 1
ATOM 566 C CA . GLU A 1 72 ? -13.690 2.022 -0.203 1.00 94.88 72 GLU A CA 1
ATOM 567 C C . GLU A 1 72 ? -13.493 2.200 -1.714 1.00 94.88 72 GLU A C 1
ATOM 569 O O . GLU A 1 72 ? -14.451 2.483 -2.433 1.00 94.88 72 GLU A O 1
ATOM 574 N N . VAL A 1 73 ? -12.263 2.009 -2.200 1.00 95.94 73 VAL A N 1
ATOM 575 C CA . VAL A 1 73 ? -11.909 2.161 -3.623 1.00 95.94 73 VAL A CA 1
ATOM 576 C C . VAL A 1 73 ? -12.001 0.858 -4.423 1.00 95.94 73 VAL A C 1
ATOM 578 O O . VAL A 1 73 ? -11.793 0.872 -5.633 1.00 95.94 73 VAL A O 1
ATOM 581 N N . GLY A 1 74 ? -12.342 -0.262 -3.777 1.00 96.88 74 GLY A N 1
ATOM 582 C CA . GLY A 1 74 ? -12.465 -1.575 -4.418 1.00 96.88 74 GLY A CA 1
ATOM 583 C C . GLY A 1 74 ? -11.134 -2.278 -4.708 1.00 96.88 74 GLY A C 1
ATOM 584 O O . GLY A 1 74 ? -11.112 -3.212 -5.506 1.00 96.88 74 GLY A O 1
ATOM 585 N N . ALA A 1 75 ? -10.040 -1.855 -4.072 1.00 97.69 75 ALA A N 1
ATOM 586 C CA . ALA A 1 75 ? -8.714 -2.429 -4.264 1.00 97.69 75 ALA A CA 1
ATOM 587 C C . ALA A 1 75 ? -8.539 -3.749 -3.498 1.00 97.69 75 ALA A C 1
ATOM 589 O O . ALA A 1 75 ? -8.984 -3.903 -2.355 1.00 97.69 75 ALA A O 1
ATOM 590 N N . HIS A 1 76 ? -7.810 -4.694 -4.091 1.00 97.50 76 HIS A N 1
ATOM 591 C CA . HIS A 1 76 ? -7.318 -5.864 -3.375 1.00 97.50 76 HIS A CA 1
ATOM 592 C C . HIS A 1 76 ? -6.131 -5.499 -2.483 1.00 97.50 76 HIS A C 1
ATOM 594 O O . HIS A 1 76 ? -5.275 -4.702 -2.859 1.00 97.50 76 HIS A O 1
ATOM 600 N N . VAL A 1 77 ? -6.048 -6.133 -1.314 1.00 96.38 77 VAL A N 1
ATOM 601 C CA . VAL A 1 77 ? -4.925 -5.971 -0.386 1.00 96.38 77 VAL A CA 1
ATOM 602 C C . VAL A 1 77 ? -4.126 -7.267 -0.324 1.00 96.38 77 VAL A C 1
ATOM 604 O O . VAL A 1 77 ? -4.681 -8.330 -0.050 1.00 96.38 77 VAL A O 1
AT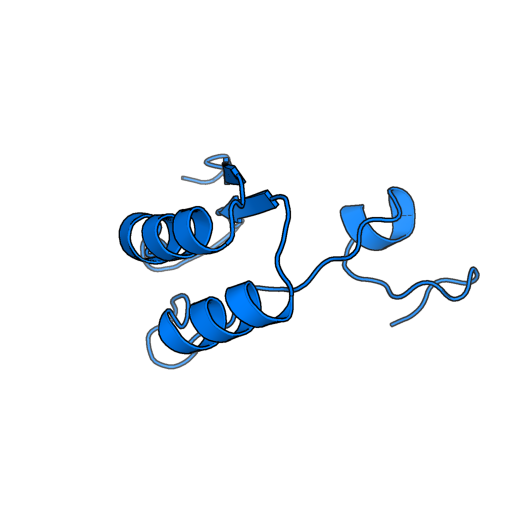OM 607 N N . ALA A 1 78 ? -2.818 -7.165 -0.543 1.00 95.88 78 ALA A N 1
ATOM 608 C CA . ALA A 1 78 ? -1.848 -8.231 -0.345 1.00 95.88 78 ALA A CA 1
ATOM 609 C C . ALA A 1 78 ? -0.795 -7.804 0.686 1.00 95.88 78 ALA A C 1
ATOM 611 O O . ALA A 1 78 ? -0.450 -6.627 0.787 1.00 95.88 78 ALA A O 1
ATOM 612 N N . TYR A 1 79 ? -0.275 -8.772 1.440 1.00 94.62 79 TYR A N 1
ATOM 613 C CA . TYR A 1 79 ? 0.793 -8.567 2.414 1.00 94.62 79 TYR A CA 1
ATOM 614 C C . TYR A 1 79 ? 1.942 -9.537 2.126 1.00 94.62 79 TYR A C 1
ATOM 616 O O . TYR A 1 79 ? 1.775 -10.751 2.242 1.00 94.62 79 TYR A O 1
ATOM 624 N N . ASP A 1 80 ? 3.092 -8.996 1.739 1.00 94.62 80 ASP A N 1
ATOM 625 C CA . ASP A 1 80 ? 4.353 -9.710 1.589 1.00 94.62 80 ASP A CA 1
ATOM 626 C C . ASP A 1 80 ? 5.122 -9.690 2.918 1.00 94.62 80 ASP A C 1
ATOM 628 O O . ASP A 1 80 ? 5.719 -8.684 3.311 1.00 94.62 80 ASP A O 1
ATOM 632 N N . GLY A 1 81 ? 5.077 -10.827 3.612 1.00 92.88 81 GLY A N 1
ATOM 633 C CA . GLY A 1 81 ? 5.755 -11.061 4.885 1.00 92.88 81 GLY A CA 1
ATOM 634 C C . GLY A 1 81 ? 7.153 -11.667 4.755 1.00 92.88 81 GLY A C 1
ATOM 635 O O . GLY A 1 81 ? 7.608 -12.298 5.697 1.00 92.88 81 GLY A O 1
ATOM 636 N N . ALA A 1 82 ? 7.838 -11.548 3.612 1.00 93.38 82 ALA A N 1
ATOM 637 C CA . ALA A 1 82 ? 9.119 -12.233 3.395 1.00 93.38 82 ALA A CA 1
ATOM 638 C C . ALA A 1 82 ? 10.228 -11.899 4.418 1.00 93.38 82 ALA A C 1
ATOM 640 O O . ALA A 1 82 ? 11.107 -12.728 4.648 1.00 93.38 82 ALA A O 1
ATOM 641 N N . HIS A 1 83 ? 10.209 -10.703 5.013 1.00 87.25 83 HIS A N 1
ATOM 642 C CA . HIS A 1 83 ? 11.218 -10.237 5.978 1.00 87.25 83 HIS A CA 1
ATOM 643 C C . HIS A 1 83 ? 10.663 -10.019 7.393 1.00 87.25 83 HIS A C 1
ATOM 645 O O . HIS A 1 83 ? 11.311 -9.353 8.202 1.00 87.25 83 HIS A O 1
ATOM 651 N N . VAL A 1 84 ? 9.465 -10.539 7.676 1.00 72.31 84 VAL A N 1
ATOM 652 C CA . VAL A 1 84 ? 8.701 -10.266 8.903 1.00 72.31 84 VAL A CA 1
ATOM 653 C C . VAL A 1 84 ? 8.442 -11.549 9.674 1.00 72.31 84 VAL A C 1
ATOM 655 O O . VAL A 1 84 ? 8.108 -12.564 9.027 1.00 72.31 84 VAL A O 1
#

Mean predicted aligned error: 4.3 Å

Foldseek 3Di:
DADPVRFDCPDCCCPVVVDDDDDFDADPVVQATDLVVRLVVCVVVLDQEDEADDQDGDDDYPCVSNVVSCVVSNHHYHYDPPND

Organism: NCBI:txid412755

Secondary structure (DSSP, 8-state):
-B-TTS-B-SHHHHHHH-----PPPEETTTTEE-HHHHHHHHHHH--SEEEE--S--SS---HHHHHHHHHHHT-EEEE--TT-

Solvent-accessible surface area (backbone atoms only — not comparable to full-atom values): 5255 Å² total; per-residue (Å²): 106,64,47,98,86,70,46,59,55,54,55,63,61,13,58,74,69,70,43,89,68,84,78,83,38,69,32,78,89,79,51,38,66,30,65,67,62,33,49,53,49,40,69,74,69,50,47,69,65,44,77,46,64,60,90,74,75,86,51,85,71,66,56,71,69,52,50,53,51,31,55,76,58,66,24,45,81,47,75,53,58,89,72,106

Radius of gyration: 13.6 Å; Cα contacts (8 Å, |Δi|>4): 104; chains: 1; bounding box: 28×24×37 Å

Sequence (84 aa):
MFAKSGMQINGTAGTVRGLEIEYFKFDQENMNLDIDGFAELMREFKPELILFGGSVFLFPHPVKELSEVAKEVGAHVAYDGAHV

InterPro domains:
  IPR015421 Pyridoxal phosphate-dependent transferase, major domain [G3DSA:3.40.640.10] (3-84)
  IPR015424 Pyridoxal phosphate-dependent transferase [SSF53383] (17-84)

pLDDT: mean 90.65, std 6.84, range [65.38, 97.69]

Nearest PDB structures (foldseek):
  4bhd-assembly1_A  TM=8.972E-01  e=2.243E-06  Methanocaldococcus jannaschii
  4uqv-assembly3_C  TM=8.651E-01  e=1.590E-06  Methanocaldococcus jannaschii
  4uqv-assembly6_I  TM=8.993E-01  e=4.168E-06  Methanocaldococcus jannaschii
  4uqv-assembly5_H  TM=8.012E-01  e=2.094E-06  Methanocaldococcus jannaschii
  9box-assembly2_D  TM=9.089E-01  e=2.348E-03  Homo sapiens